Protein AF-A0A4Q3ABQ4-F1 (afdb_monomer_lite)

Structure (mmCIF, N/CA/C/O backbone):
data_AF-A0A4Q3ABQ4-F1
#
_entry.id   AF-A0A4Q3ABQ4-F1
#
loop_
_atom_site.group_PDB
_atom_site.id
_atom_site.type_symbol
_atom_site.label_atom_id
_atom_site.label_alt_id
_atom_site.label_comp_id
_atom_si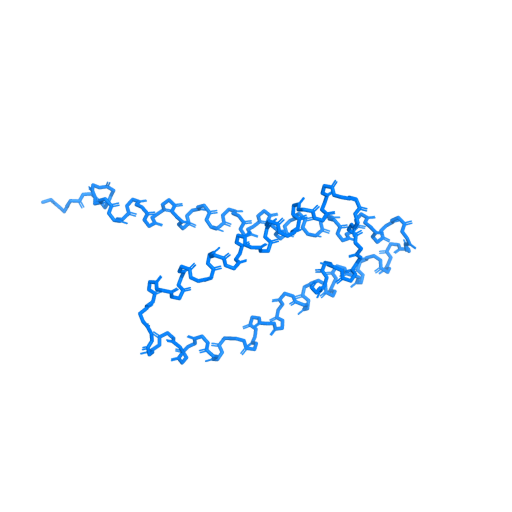te.label_asym_id
_atom_site.label_entity_id
_atom_site.label_seq_id
_atom_site.pdbx_PDB_ins_code
_atom_site.Cartn_x
_atom_site.Cartn_y
_atom_site.Cartn_z
_atom_site.occupancy
_atom_site.B_iso_or_equiv
_atom_site.auth_seq_id
_atom_site.auth_comp_id
_atom_site.auth_asym_id
_atom_site.auth_atom_id
_atom_site.pdbx_PDB_model_num
ATOM 1 N N . MET A 1 1 ? 35.115 4.722 -16.708 1.00 62.69 1 MET A N 1
ATOM 2 C CA . MET A 1 1 ? 34.386 5.111 -15.482 1.00 62.69 1 MET A CA 1
ATOM 3 C C . MET A 1 1 ? 32.924 4.762 -15.711 1.00 62.69 1 MET A C 1
ATOM 5 O O . MET A 1 1 ? 32.373 5.229 -16.699 1.00 62.69 1 MET A O 1
ATOM 9 N N . ALA A 1 2 ? 32.340 3.855 -14.925 1.00 69.56 2 ALA A N 1
ATOM 10 C CA . ALA A 1 2 ? 30.940 3.467 -15.116 1.00 69.56 2 ALA A CA 1
ATOM 11 C C . ALA A 1 2 ? 30.034 4.696 -14.926 1.00 69.56 2 ALA A C 1
ATOM 13 O O . ALA A 1 2 ? 30.258 5.485 -14.008 1.00 69.56 2 ALA A O 1
ATOM 14 N N . ALA A 1 3 ? 29.050 4.887 -15.807 1.00 79.75 3 ALA A N 1
ATOM 15 C CA . ALA A 1 3 ? 28.094 5.979 -15.675 1.00 79.75 3 ALA A CA 1
ATOM 16 C C . ALA A 1 3 ? 27.327 5.838 -14.349 1.00 79.75 3 ALA A C 1
ATOM 18 O O . ALA A 1 3 ? 26.864 4.749 -14.010 1.00 79.75 3 ALA A O 1
ATOM 19 N N . HIS A 1 4 ? 27.213 6.930 -13.590 1.00 87.81 4 HIS A N 1
ATOM 20 C CA . HIS A 1 4 ? 26.495 6.938 -12.317 1.00 87.81 4 HIS A CA 1
ATOM 21 C C . HIS A 1 4 ? 25.033 6.492 -12.528 1.00 87.81 4 HIS A C 1
ATOM 23 O O . HIS A 1 4 ? 24.386 7.045 -13.413 1.00 87.81 4 HIS A O 1
ATOM 29 N N . PRO A 1 5 ? 24.461 5.565 -11.735 1.00 86.56 5 PRO A N 1
ATOM 30 C CA . PRO A 1 5 ? 23.124 5.011 -11.991 1.00 86.56 5 PRO A CA 1
ATOM 31 C C . PRO A 1 5 ? 22.016 6.063 -12.137 1.00 86.56 5 PRO A C 1
ATOM 33 O O . PRO A 1 5 ? 21.113 5.919 -12.958 1.00 86.56 5 PRO A O 1
ATOM 36 N N . PHE A 1 6 ? 22.113 7.176 -11.403 1.00 89.94 6 PHE A N 1
ATOM 37 C CA . PHE A 1 6 ? 21.153 8.277 -11.505 1.00 89.94 6 PHE A CA 1
ATOM 38 C C . PHE A 1 6 ? 21.295 9.133 -12.775 1.00 89.94 6 PHE A C 1
ATOM 40 O O . PHE A 1 6 ? 20.465 10.006 -12.992 1.00 89.94 6 PHE A O 1
ATOM 47 N N . SER A 1 7 ? 22.281 8.918 -13.647 1.00 91.62 7 SER A N 1
ATOM 48 C CA . SER A 1 7 ? 22.281 9.567 -14.969 1.00 91.62 7 SER A CA 1
ATOM 49 C C . SER A 1 7 ? 21.251 8.937 -15.917 1.00 91.62 7 SER A C 1
ATOM 51 O O . SER A 1 7 ? 20.799 9.580 -16.863 1.00 91.62 7 SER A O 1
ATOM 53 N N . ILE A 1 8 ? 20.825 7.699 -15.642 1.00 94.81 8 ILE A N 1
ATOM 54 C CA . ILE A 1 8 ? 19.875 6.948 -16.463 1.00 94.81 8 ILE A CA 1
ATOM 55 C C . ILE A 1 8 ? 18.446 7.371 -16.097 1.00 94.81 8 ILE A C 1
ATOM 57 O O . ILE A 1 8 ? 17.984 7.158 -14.974 1.00 94.81 8 ILE A O 1
ATOM 61 N N . HIS A 1 9 ? 17.711 7.932 -17.063 1.00 92.56 9 HIS A N 1
ATOM 62 C CA . HIS A 1 9 ? 16.333 8.403 -16.863 1.00 92.56 9 HIS A CA 1
ATOM 63 C C . HIS A 1 9 ? 15.409 7.313 -16.292 1.00 92.56 9 HIS A C 1
ATOM 65 O O . HIS A 1 9 ? 14.744 7.532 -15.281 1.00 92.56 9 HIS A O 1
ATOM 71 N N . ASN A 1 10 ? 15.421 6.117 -16.890 1.00 92.06 10 ASN A N 1
ATOM 72 C CA . ASN A 1 10 ? 14.574 5.002 -16.457 1.00 92.06 10 ASN A CA 1
ATOM 73 C C . ASN A 1 10 ? 14.882 4.556 -15.022 1.00 92.06 10 ASN A C 1
ATOM 75 O O . ASN A 1 10 ? 13.968 4.206 -14.280 1.00 92.06 10 ASN A O 1
ATOM 79 N N . TYR A 1 11 ? 16.155 4.604 -14.616 1.00 92.62 11 TYR A N 1
ATOM 80 C CA . TYR A 1 11 ? 16.553 4.259 -13.255 1.00 92.62 11 TYR A CA 1
ATOM 81 C C . TYR A 1 11 ? 16.025 5.280 -12.248 1.00 92.62 11 TYR A C 1
ATOM 83 O O . TYR A 1 11 ? 15.454 4.896 -11.232 1.00 92.62 11 TYR A O 1
ATOM 91 N N . ARG A 1 12 ? 16.133 6.580 -12.552 1.00 95.12 12 ARG A N 1
ATOM 92 C CA . ARG A 1 12 ? 15.556 7.644 -11.715 1.00 95.12 12 ARG A CA 1
ATOM 93 C C . ARG A 1 12 ? 14.044 7.501 -11.563 1.00 95.12 12 ARG A C 1
ATOM 95 O O . ARG A 1 12 ? 13.543 7.584 -10.447 1.00 95.12 12 ARG A O 1
ATOM 102 N N . ALA A 1 13 ? 13.333 7.275 -12.668 1.00 92.38 13 ALA A N 1
ATOM 103 C CA . ALA A 1 13 ? 11.883 7.099 -12.652 1.00 92.38 13 ALA A CA 1
ATOM 104 C C . ALA A 1 13 ? 11.477 5.885 -11.802 1.00 92.38 13 ALA A C 1
ATOM 106 O O . ALA A 1 13 ? 10.604 5.999 -10.944 1.00 92.38 13 ALA A O 1
ATOM 107 N N . TYR A 1 14 ? 12.159 4.750 -11.982 1.00 91.19 14 TYR A N 1
ATOM 108 C CA . TYR A 1 14 ? 11.953 3.559 -11.159 1.00 91.19 14 TYR A CA 1
ATOM 109 C C . TYR A 1 14 ? 12.243 3.821 -9.677 1.00 91.19 14 TYR A C 1
ATOM 111 O O . TYR A 1 14 ? 11.452 3.436 -8.821 1.00 91.19 14 TYR A O 1
ATOM 119 N N . TRP A 1 15 ? 13.351 4.497 -9.368 1.00 94.94 15 TRP A N 1
ATOM 120 C CA . TRP A 1 15 ? 13.756 4.783 -7.995 1.00 94.94 15 TRP A CA 1
ATOM 121 C C . TRP A 1 15 ? 12.733 5.663 -7.274 1.00 94.94 15 TRP A C 1
ATOM 123 O O . TRP A 1 15 ? 12.326 5.336 -6.162 1.00 94.94 15 TRP A O 1
ATOM 133 N N . ILE A 1 16 ? 12.255 6.729 -7.927 1.00 95.62 16 ILE A N 1
ATOM 134 C CA . ILE A 1 16 ? 11.216 7.609 -7.373 1.00 95.62 16 ILE A CA 1
ATOM 135 C C . ILE A 1 16 ? 9.911 6.836 -7.179 1.00 95.62 16 ILE A C 1
ATOM 137 O O . ILE A 1 16 ? 9.316 6.921 -6.10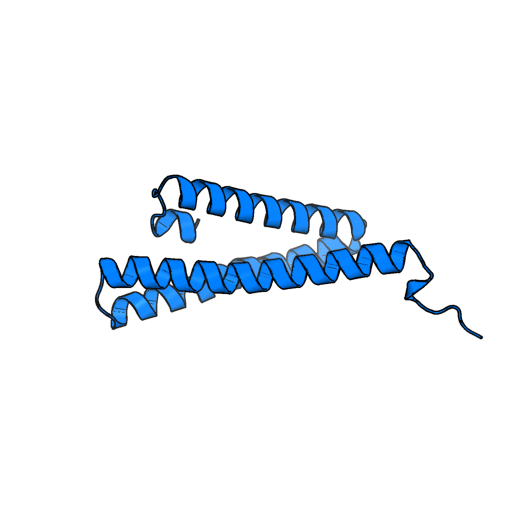8 1.00 95.62 16 ILE A O 1
ATOM 141 N N . ALA A 1 17 ? 9.487 6.053 -8.176 1.00 92.12 17 ALA A N 1
ATOM 142 C CA . ALA A 1 17 ? 8.273 5.247 -8.074 1.00 92.12 17 ALA A CA 1
ATOM 143 C C . ALA A 1 17 ? 8.355 4.253 -6.907 1.00 92.12 17 ALA A C 1
ATOM 145 O O . ALA A 1 17 ? 7.415 4.140 -6.126 1.00 92.12 17 ALA A O 1
ATOM 146 N N . ARG A 1 18 ? 9.500 3.579 -6.749 1.00 92.69 18 ARG A N 1
ATOM 147 C CA . ARG A 1 18 ? 9.738 2.621 -5.666 1.00 92.69 18 ARG A CA 1
ATOM 148 C C . ARG A 1 18 ? 9.762 3.293 -4.298 1.00 92.69 18 ARG A C 1
ATOM 150 O O . ARG A 1 18 ? 9.219 2.736 -3.346 1.00 92.69 18 ARG A O 1
ATOM 157 N N . LEU A 1 19 ? 10.391 4.461 -4.189 1.00 96.25 19 LEU A N 1
ATOM 158 C CA . LEU A 1 19 ? 10.410 5.228 -2.947 1.00 96.25 19 LEU A CA 1
ATOM 159 C C . LEU A 1 19 ? 8.988 5.651 -2.564 1.00 96.25 19 LEU A C 1
ATOM 161 O O . LEU A 1 19 ? 8.554 5.382 -1.447 1.00 96.25 19 LEU A O 1
ATOM 165 N N . ALA A 1 20 ? 8.256 6.252 -3.505 1.00 94.75 20 ALA A N 1
ATOM 166 C CA . ALA A 1 20 ? 6.895 6.727 -3.287 1.00 94.75 20 ALA A CA 1
ATOM 167 C C . ALA A 1 20 ? 5.943 5.589 -2.896 1.00 94.75 20 ALA A C 1
ATOM 169 O O . ALA A 1 20 ? 5.224 5.726 -1.911 1.00 94.75 20 ALA A O 1
ATOM 170 N N . SER A 1 21 ? 5.985 4.449 -3.597 1.00 91.75 21 SER A N 1
ATOM 171 C CA . SER A 1 21 ? 5.136 3.296 -3.269 1.00 91.75 21 SER A CA 1
ATOM 172 C C . SER A 1 21 ? 5.469 2.710 -1.896 1.00 91.75 21 SER A C 1
ATOM 174 O O . SER A 1 21 ? 4.583 2.314 -1.154 1.00 91.75 21 SER A O 1
ATOM 176 N N . THR A 1 22 ? 6.752 2.680 -1.522 1.00 94.06 22 THR A N 1
ATOM 177 C CA . THR A 1 22 ? 7.162 2.166 -0.205 1.00 94.06 22 THR A CA 1
ATOM 178 C C . THR A 1 22 ? 6.667 3.074 0.919 1.00 94.06 22 THR A C 1
ATOM 180 O O . THR A 1 22 ? 6.160 2.583 1.924 1.00 94.06 22 THR A O 1
ATOM 183 N N . LEU A 1 23 ? 6.788 4.393 0.747 1.00 95.06 23 LEU A N 1
ATOM 184 C CA . LEU A 1 23 ? 6.264 5.359 1.712 1.00 95.06 23 LEU A CA 1
ATOM 185 C C . LEU A 1 23 ? 4.741 5.263 1.820 1.00 95.06 23 LEU A C 1
ATOM 187 O O . LEU A 1 23 ? 4.230 5.192 2.932 1.00 95.06 23 LEU A O 1
ATOM 191 N N . ALA A 1 24 ? 4.036 5.196 0.687 1.00 91.31 24 ALA A N 1
ATOM 192 C CA . ALA A 1 24 ? 2.584 5.057 0.654 1.00 91.31 24 ALA A CA 1
ATOM 193 C C . ALA A 1 24 ? 2.114 3.810 1.417 1.00 91.31 24 ALA A C 1
ATOM 195 O O . ALA A 1 24 ? 1.297 3.937 2.327 1.00 91.31 24 ALA A O 1
ATOM 196 N N . GLY A 1 25 ? 2.689 2.638 1.127 1.00 90.94 25 GLY A N 1
ATOM 197 C CA . GLY A 1 25 ? 2.325 1.391 1.800 1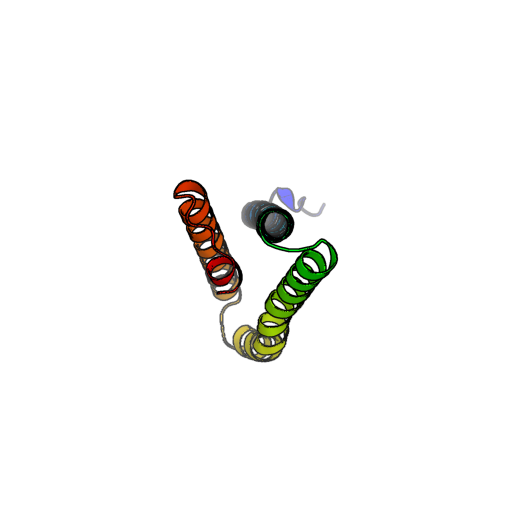.00 90.94 25 GLY A CA 1
ATOM 198 C C . GLY A 1 25 ? 2.574 1.426 3.311 1.00 90.94 25 GLY A C 1
ATOM 199 O O . GLY A 1 25 ? 1.710 1.026 4.090 1.00 90.94 25 GLY A O 1
ATOM 200 N N . LEU A 1 26 ? 3.717 1.965 3.754 1.00 93.06 26 LEU A N 1
ATOM 201 C CA . LEU A 1 26 ? 4.014 2.107 5.186 1.00 93.06 26 LEU A CA 1
ATOM 202 C C . LEU A 1 26 ? 3.058 3.085 5.879 1.00 93.06 26 LEU A C 1
ATOM 204 O O . LEU A 1 26 ? 2.558 2.789 6.964 1.00 93.06 26 LEU A O 1
ATOM 208 N N . SER A 1 27 ? 2.774 4.231 5.257 1.00 92.00 27 SER A N 1
ATOM 209 C CA . SER A 1 27 ? 1.812 5.201 5.783 1.00 92.00 27 SER A CA 1
ATOM 210 C C . SER A 1 27 ? 0.404 4.614 5.870 1.00 92.00 27 SER A C 1
ATOM 212 O O . SER A 1 27 ? -0.254 4.795 6.891 1.00 92.00 27 SER A O 1
ATOM 214 N N . MET A 1 28 ? -0.036 3.868 4.854 1.00 89.50 28 MET A N 1
ATOM 215 C CA . MET A 1 28 ? -1.355 3.229 4.817 1.00 89.50 28 MET A CA 1
ATOM 216 C C . MET A 1 28 ? -1.535 2.245 5.980 1.00 89.50 28 MET A C 1
ATOM 218 O O . MET A 1 28 ? -2.549 2.288 6.671 1.00 89.50 28 MET A O 1
ATOM 222 N N . VAL A 1 29 ? -0.525 1.410 6.252 1.00 88.56 29 VAL A N 1
ATOM 223 C CA . VAL A 1 29 ? -0.546 0.465 7.382 1.00 88.56 29 VAL A CA 1
ATOM 224 C C . VAL A 1 29 ? -0.689 1.195 8.719 1.00 88.56 29 VAL A C 1
ATOM 226 O O . VAL A 1 29 ? -1.484 0.779 9.563 1.00 88.56 29 VAL A O 1
ATOM 229 N N . VAL A 1 30 ? 0.044 2.296 8.908 1.00 90.38 30 VAL A N 1
ATOM 230 C CA . VAL A 1 30 ? -0.036 3.099 10.137 1.00 90.38 30 VAL A CA 1
ATOM 231 C C . VAL A 1 30 ? -1.415 3.744 10.280 1.00 90.38 30 VAL A C 1
ATOM 233 O O . VAL A 1 30 ? -2.018 3.637 11.345 1.00 90.38 30 VAL A O 1
ATOM 236 N N . VAL A 1 31 ? -1.932 4.373 9.220 1.00 88.81 31 VAL A N 1
ATOM 237 C CA . VAL A 1 31 ? -3.242 5.045 9.229 1.00 88.81 31 VAL A CA 1
ATOM 238 C C . 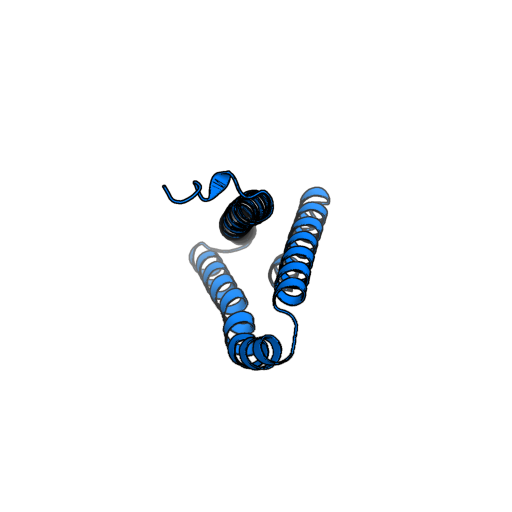VAL A 1 31 ? -4.366 4.061 9.544 1.00 88.81 31 VAL A C 1
ATOM 240 O O . VAL A 1 31 ? -5.151 4.328 10.449 1.00 88.81 31 VAL A O 1
ATOM 243 N N . ILE A 1 32 ? -4.407 2.904 8.874 1.00 86.31 32 ILE A N 1
ATOM 244 C CA . ILE A 1 32 ? -5.421 1.870 9.135 1.00 86.31 32 ILE A CA 1
ATOM 245 C C . ILE A 1 32 ? -5.335 1.387 10.587 1.00 86.31 32 ILE A C 1
ATOM 247 O O . ILE A 1 32 ? -6.361 1.229 11.244 1.00 86.31 32 ILE A O 1
ATOM 251 N N . GLY A 1 33 ? -4.122 1.173 11.110 1.00 85.12 33 GLY A N 1
ATOM 252 C CA . GLY A 1 33 ? -3.926 0.736 12.493 1.00 85.12 33 GLY A CA 1
ATOM 253 C C . GLY A 1 33 ? -4.512 1.716 13.512 1.00 85.12 33 GLY A C 1
ATOM 254 O O . GLY A 1 33 ? -5.228 1.295 14.421 1.00 85.12 33 GLY A O 1
ATOM 255 N N . TRP A 1 34 ? -4.255 3.014 13.331 1.00 85.88 34 TRP A N 1
ATOM 256 C CA . TRP A 1 34 ? -4.839 4.057 14.177 1.00 85.88 34 TRP A CA 1
ATOM 257 C C . TRP A 1 34 ? -6.356 4.149 14.012 1.00 85.88 34 TRP A C 1
ATOM 259 O O . TRP A 1 34 ? -7.063 4.103 15.011 1.00 85.88 34 TRP A O 1
ATOM 269 N N . GLN A 1 35 ? -6.870 4.167 12.778 1.00 84.56 35 GLN A N 1
ATOM 270 C CA . GLN A 1 35 ? -8.313 4.250 12.519 1.00 84.56 35 GLN A CA 1
ATOM 271 C C . GLN A 1 35 ? -9.093 3.091 13.154 1.00 84.56 35 GLN A C 1
ATOM 273 O O . GLN A 1 35 ? -10.115 3.314 13.799 1.00 84.56 35 GLN A O 1
ATOM 278 N N . VAL A 1 36 ? -8.609 1.852 13.016 1.00 84.38 36 VAL A N 1
ATOM 279 C CA . VAL A 1 36 ? -9.256 0.687 13.641 1.00 84.38 36 VAL A CA 1
ATOM 280 C C . VAL A 1 36 ? -9.216 0.795 15.161 1.00 84.38 36 VAL A C 1
ATOM 282 O O . VAL A 1 36 ? -10.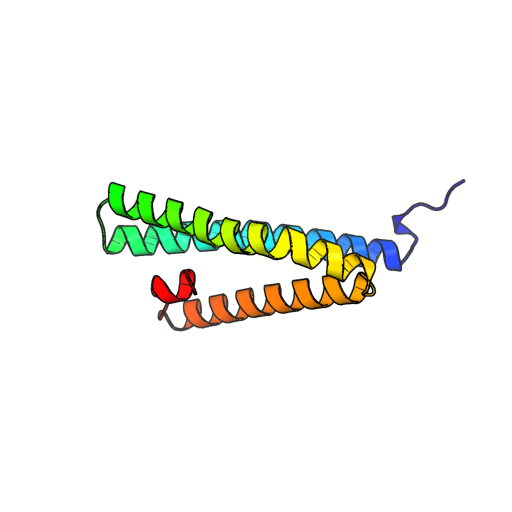213 0.498 15.820 1.00 84.38 36 VAL A O 1
ATOM 285 N N . TYR A 1 37 ? -8.080 1.211 15.723 1.00 82.12 37 TYR A N 1
ATOM 286 C CA . TYR A 1 37 ? -7.937 1.349 17.166 1.00 82.12 37 TYR A CA 1
ATOM 287 C C . TYR A 1 37 ? -8.862 2.428 17.733 1.00 82.12 37 TYR A C 1
ATOM 289 O O . TYR A 1 37 ? -9.547 2.161 18.718 1.00 82.12 37 TYR A O 1
ATOM 297 N N . ASP A 1 38 ? -8.927 3.600 17.102 1.00 83.12 38 ASP A N 1
ATOM 298 C CA . ASP A 1 38 ? -9.762 4.715 17.550 1.00 83.12 38 ASP A CA 1
ATOM 299 C C . ASP A 1 38 ? -11.248 4.325 17.527 1.00 83.12 38 ASP A C 1
ATOM 301 O O . ASP A 1 38 ? -11.916 4.393 18.561 1.00 83.12 38 ASP A O 1
ATOM 305 N N . ILE A 1 39 ? -11.733 3.760 16.413 1.00 78.69 39 ILE A N 1
ATOM 306 C CA . ILE A 1 39 ? -13.125 3.286 16.285 1.00 78.69 39 ILE A CA 1
ATOM 307 C C . ILE A 1 39 ? -13.437 2.193 17.316 1.00 78.69 39 ILE A C 1
ATOM 309 O O . ILE A 1 39 ? -14.506 2.178 17.937 1.00 78.69 39 ILE A O 1
ATOM 313 N N . ALA A 1 40 ? -12.508 1.260 17.531 1.00 80.19 40 ALA A N 1
ATOM 314 C CA . ALA A 1 40 ? -12.709 0.189 18.498 1.00 80.19 40 ALA A CA 1
ATOM 315 C C . ALA A 1 40 ? -12.660 0.694 19.951 1.00 80.19 40 ALA A C 1
ATOM 317 O O . ALA A 1 40 ? -13.319 0.122 20.816 1.00 80.19 40 ALA A O 1
ATOM 318 N N . ARG A 1 41 ? -11.918 1.767 20.245 1.00 78.44 41 ARG A N 1
ATOM 319 C CA . ARG A 1 41 ? -11.863 2.384 21.581 1.00 78.44 41 ARG A CA 1
ATOM 320 C C . ARG A 1 41 ? -13.098 3.214 21.906 1.00 78.44 41 ARG A C 1
ATOM 322 O O . ARG A 1 41 ? -13.428 3.320 23.086 1.00 78.44 41 ARG A O 1
ATOM 329 N N . GLU A 1 42 ? -13.768 3.764 20.899 1.00 75.62 42 GLU A N 1
ATOM 330 C CA . GLU A 1 42 ? -15.053 4.452 21.066 1.00 75.62 42 GLU A CA 1
ATOM 331 C C . GLU A 1 42 ? -16.201 3.485 21.383 1.00 75.62 42 GLU A C 1
ATOM 333 O O . GLU A 1 42 ? -17.152 3.852 22.072 1.00 75.62 42 GLU A O 1
ATOM 338 N N . THR A 1 43 ? -16.109 2.238 20.914 1.00 69.50 43 THR A N 1
ATOM 339 C CA . THR A 1 43 ? -17.220 1.273 20.954 1.00 69.50 43 THR A CA 1
ATOM 340 C C . THR A 1 43 ? -16.994 0.071 21.877 1.00 69.50 43 THR A C 1
ATOM 342 O O . THR A 1 43 ? -17.970 -0.563 22.277 1.00 69.50 43 THR A O 1
ATOM 345 N N . MET A 1 44 ? -15.746 -0.255 22.242 1.00 77.62 44 MET A N 1
ATOM 346 C CA . MET A 1 44 ? -15.385 -1.498 22.945 1.00 77.62 44 MET A CA 1
ATOM 347 C C . MET A 1 44 ? -14.357 -1.288 24.076 1.00 77.62 44 MET A C 1
ATOM 349 O O . MET A 1 44 ? -13.678 -0.259 24.182 1.00 77.62 44 MET A O 1
ATOM 353 N N . GLY A 1 45 ? -14.199 -2.296 24.943 1.00 78.19 45 GLY A N 1
ATOM 354 C CA . GLY A 1 45 ? -13.152 -2.299 25.969 1.00 78.19 45 GLY A CA 1
ATOM 355 C C . GLY A 1 45 ? -11.740 -2.421 25.372 1.00 78.19 45 GLY A C 1
ATOM 356 O O . GLY A 1 45 ? -11.555 -2.934 24.271 1.00 78.19 45 GLY A O 1
ATOM 357 N N . ILE A 1 46 ? -10.698 -2.018 26.118 1.00 78.06 46 ILE A N 1
ATOM 358 C CA . ILE A 1 46 ? -9.285 -2.037 25.655 1.00 78.06 46 ILE A CA 1
ATOM 359 C C . ILE A 1 46 ? -8.874 -3.408 25.084 1.00 78.06 46 ILE A C 1
ATOM 361 O O . ILE A 1 46 ? -8.162 -3.488 24.085 1.00 78.06 46 ILE A O 1
ATOM 365 N N . ARG A 1 47 ? -9.334 -4.497 25.711 1.00 81.06 47 ARG A N 1
ATOM 366 C CA . ARG A 1 47 ? -8.985 -5.872 25.324 1.00 81.06 47 ARG A CA 1
ATOM 367 C C . ARG A 1 47 ? -9.614 -6.288 23.992 1.00 81.06 47 ARG A C 1
ATOM 369 O O . ARG A 1 47 ? -8.982 -7.000 23.220 1.00 81.06 47 ARG A O 1
ATOM 376 N N . GLU A 1 48 ? -10.830 -5.828 23.725 1.00 76.00 48 GLU A N 1
ATOM 377 C CA . GLU A 1 48 ? -11.571 -6.101 22.489 1.00 76.00 48 GLU A CA 1
ATOM 378 C C . GLU A 1 48 ? -11.019 -5.254 21.337 1.00 76.00 48 GLU A C 1
ATOM 380 O O . GLU A 1 48 ? -10.796 -5.772 20.244 1.00 76.00 48 GLU A O 1
ATOM 385 N N . ALA A 1 49 ? -10.668 -3.992 21.606 1.00 77.38 49 ALA A N 1
ATOM 386 C CA . ALA A 1 49 ? -9.988 -3.132 20.639 1.00 77.38 49 ALA A CA 1
ATOM 387 C C . ALA A 1 49 ? -8.623 -3.698 20.208 1.00 77.38 49 ALA A C 1
ATOM 389 O O . ALA A 1 49 ? -8.297 -3.721 19.021 1.00 77.38 49 ALA A O 1
ATOM 390 N N . ALA A 1 50 ? -7.843 -4.242 21.148 1.00 79.69 50 ALA A N 1
ATOM 391 C CA . ALA A 1 50 ? -6.589 -4.921 20.822 1.00 79.69 50 ALA A CA 1
ATOM 392 C C . ALA A 1 50 ? -6.804 -6.179 19.954 1.00 79.69 50 ALA A C 1
ATOM 394 O O . ALA A 1 50 ? -5.987 -6.477 19.082 1.00 79.69 50 ALA A O 1
ATOM 395 N N . MET A 1 51 ? -7.912 -6.904 20.154 1.00 82.62 51 MET A N 1
ATOM 396 C CA . MET A 1 51 ? -8.266 -8.073 19.342 1.00 82.62 51 MET A CA 1
ATOM 397 C C . MET A 1 51 ? -8.609 -7.684 17.896 1.00 82.62 51 MET A C 1
ATOM 399 O O . MET A 1 51 ? -8.174 -8.374 16.974 1.00 82.62 51 MET A O 1
ATOM 403 N N . GLN A 1 52 ? -9.298 -6.556 17.681 1.00 80.38 52 GLN A N 1
ATOM 404 C CA . GLN A 1 52 ? -9.557 -6.014 16.337 1.00 80.38 52 GLN A CA 1
ATOM 405 C C . GLN A 1 52 ? -8.258 -5.710 15.585 1.00 80.38 52 GLN A C 1
ATOM 407 O O . GLN A 1 52 ? -8.112 -6.083 14.422 1.00 80.38 52 GLN A O 1
ATOM 412 N N . LEU A 1 53 ? -7.270 -5.123 16.264 1.00 82.25 53 LEU A N 1
ATOM 413 C CA . LEU A 1 53 ? -5.957 -4.860 15.670 1.00 82.25 53 LEU A CA 1
ATOM 414 C C . LEU A 1 53 ? -5.229 -6.161 15.271 1.00 82.25 53 LEU A C 1
ATOM 416 O O . LEU A 1 53 ? -4.566 -6.218 14.235 1.00 82.25 53 LEU A O 1
ATOM 420 N N . GLY A 1 54 ? -5.406 -7.235 16.048 1.00 84.81 54 GLY A N 1
ATOM 421 C CA . GLY A 1 54 ? -4.937 -8.575 15.685 1.00 84.81 54 GLY A CA 1
ATOM 422 C C . GLY A 1 54 ? -5.607 -9.122 14.418 1.00 84.81 54 GLY A C 1
ATOM 423 O O . GLY A 1 54 ? -4.927 -9.676 13.551 1.00 84.81 54 GLY A O 1
ATOM 424 N N . PHE A 1 55 ? -6.920 -8.919 14.264 1.00 86.19 55 PHE A N 1
ATOM 425 C CA . PHE A 1 55 ? -7.643 -9.305 13.048 1.00 86.19 55 PHE A CA 1
ATOM 426 C C . PHE A 1 55 ? -7.201 -8.518 11.816 1.00 86.19 55 PHE A C 1
ATOM 428 O O . PHE A 1 55 ? -7.079 -9.115 10.748 1.00 86.19 55 PHE A O 1
ATOM 435 N N . VAL A 1 56 ? -6.877 -7.229 11.955 1.00 85.62 56 VAL A N 1
ATOM 436 C CA . VAL A 1 56 ? -6.287 -6.436 10.861 1.00 85.62 56 VAL A CA 1
ATOM 437 C C . VAL A 1 56 ? -5.020 -7.112 10.331 1.00 85.62 56 VAL A C 1
ATOM 439 O O . VAL A 1 56 ? -4.875 -7.287 9.122 1.00 85.62 56 VAL A O 1
ATOM 442 N N . GLY A 1 57 ? -4.130 -7.562 11.221 1.00 85.06 57 GLY A N 1
ATOM 443 C CA . GLY A 1 57 ? -2.925 -8.296 10.827 1.00 85.06 57 GLY A CA 1
ATOM 444 C C . GLY A 1 57 ? -3.230 -9.605 10.086 1.00 85.06 57 GLY A C 1
ATOM 445 O O . GLY A 1 57 ? -2.593 -9.908 9.077 1.00 85.06 57 GLY A O 1
ATOM 446 N N . LEU A 1 58 ? -4.240 -10.358 10.535 1.00 87.38 58 LEU A N 1
ATOM 447 C CA . LEU A 1 58 ? -4.676 -11.591 9.868 1.00 87.38 58 LEU A CA 1
ATOM 448 C C . LEU A 1 58 ? -5.237 -11.326 8.465 1.00 87.38 58 LEU A C 1
ATOM 450 O O . LEU A 1 58 ? -4.873 -12.029 7.520 1.00 87.38 58 LEU A O 1
ATOM 454 N N . VAL A 1 59 ? -6.077 -10.301 8.314 1.00 87.31 59 VAL A N 1
ATOM 455 C CA . VAL A 1 59 ? -6.665 -9.911 7.023 1.00 87.31 59 VAL A CA 1
ATOM 456 C C . VAL A 1 59 ? -5.606 -9.363 6.065 1.00 87.31 59 VAL A C 1
ATOM 458 O O . VAL A 1 59 ? -5.715 -9.594 4.868 1.00 87.31 59 VAL A O 1
ATOM 461 N N . GLN A 1 60 ? -4.541 -8.718 6.550 1.00 84.44 60 GLN A N 1
ATOM 462 C CA . GLN A 1 60 ? -3.408 -8.328 5.697 1.00 84.44 60 GLN A CA 1
ATOM 463 C C . GLN A 1 60 ? -2.561 -9.534 5.262 1.00 84.44 60 GLN A C 1
ATOM 465 O O . GLN A 1 60 ? -2.056 -9.576 4.139 1.00 84.44 60 GLN A O 1
ATOM 470 N N . PHE A 1 61 ? -2.409 -10.529 6.136 1.00 87.50 61 PHE A N 1
ATOM 471 C CA . PHE A 1 61 ? -1.585 -11.705 5.871 1.00 87.50 61 PHE A CA 1
ATOM 472 C C . PHE A 1 61 ? -2.245 -12.705 4.911 1.00 87.50 61 PHE A C 1
ATOM 474 O O . PHE A 1 61 ? -1.570 -13.237 4.029 1.00 87.50 61 PHE A O 1
ATOM 481 N N . LEU A 1 62 ? -3.547 -12.967 5.055 1.00 88.44 62 LEU A N 1
ATOM 482 C CA . LEU A 1 62 ? -4.252 -14.009 4.296 1.00 88.44 62 LEU A CA 1
ATOM 483 C C . LEU A 1 62 ? -4.194 -13.824 2.764 1.00 88.44 62 LEU A C 1
ATOM 485 O O . LEU A 1 62 ? -3.826 -14.783 2.079 1.00 88.44 62 LEU A O 1
ATOM 489 N N . PRO A 1 63 ? -4.487 -12.637 2.193 1.00 85.25 63 PRO A N 1
ATOM 490 C CA . PRO A 1 63 ? -4.353 -12.393 0.760 1.00 85.25 63 PRO A CA 1
ATOM 491 C C . PRO A 1 63 ? -2.908 -12.540 0.302 1.00 85.25 63 PRO A C 1
ATOM 493 O O . PRO A 1 63 ? -2.655 -13.106 -0.756 1.00 85.25 63 PRO A O 1
ATOM 496 N N . LEU A 1 64 ? -1.955 -12.074 1.112 1.00 87.12 64 LEU A N 1
ATOM 497 C CA . LEU A 1 64 ? -0.530 -12.162 0.814 1.00 87.12 64 LEU A CA 1
ATOM 498 C C . LEU A 1 64 ? -0.096 -13.629 0.714 1.00 87.12 64 LEU A C 1
ATOM 500 O O . LEU A 1 64 ? 0.508 -14.027 -0.282 1.00 87.12 64 LEU A O 1
ATOM 504 N N . LEU A 1 65 ? -0.491 -14.458 1.681 1.00 88.88 65 LEU A N 1
ATOM 505 C CA . LEU A 1 65 ? -0.243 -15.898 1.677 1.00 88.88 65 LEU A CA 1
ATOM 506 C C . LEU A 1 65 ? -0.889 -16.579 0.460 1.00 88.88 65 LEU A C 1
ATOM 508 O O . LEU A 1 65 ? -0.212 -17.307 -0.268 1.00 88.88 65 LEU A O 1
ATOM 512 N N . ALA A 1 66 ? -2.175 -16.315 0.209 1.00 89.06 66 ALA A N 1
ATOM 513 C CA . ALA A 1 66 ? -2.925 -16.930 -0.885 1.00 89.06 66 ALA A CA 1
ATOM 514 C C . ALA A 1 66 ? -2.373 -16.539 -2.267 1.00 89.06 66 ALA A C 1
ATOM 516 O O . ALA A 1 66 ? -2.228 -17.382 -3.156 1.00 89.06 66 ALA A O 1
ATOM 517 N N . LEU A 1 67 ? -2.023 -15.265 -2.446 1.00 88.25 67 LEU A N 1
ATOM 518 C CA . LEU A 1 67 ? -1.529 -14.737 -3.714 1.00 88.25 67 LEU A CA 1
ATOM 519 C C . LEU A 1 67 ? -0.039 -15.009 -3.936 1.00 88.25 67 LEU A C 1
ATOM 521 O O . LEU A 1 67 ? 0.408 -14.907 -5.076 1.00 88.25 67 LEU A O 1
ATOM 525 N N . THR A 1 68 ? 0.742 -15.396 -2.922 1.00 88.38 68 THR A N 1
ATOM 526 C CA . THR A 1 68 ? 2.183 -15.681 -3.098 1.00 88.38 68 THR A CA 1
ATOM 527 C C . THR A 1 68 ? 2.424 -16.769 -4.154 1.00 88.38 68 THR A C 1
ATOM 529 O O . THR A 1 68 ? 3.280 -16.613 -5.022 1.00 88.38 68 THR A O 1
ATOM 532 N N . LEU A 1 69 ? 1.620 -17.838 -4.161 1.00 85.88 69 LEU A N 1
ATOM 533 C CA . LEU A 1 69 ? 1.724 -18.894 -5.178 1.00 85.88 69 LEU A CA 1
ATOM 534 C C . LEU A 1 69 ? 1.284 -18.411 -6.569 1.00 85.88 69 LEU A C 1
ATOM 536 O O . LEU A 1 69 ? 1.946 -18.688 -7.570 1.00 85.88 69 LEU A O 1
ATOM 540 N N . VAL A 1 70 ? 0.182 -17.659 -6.631 1.00 87.00 70 VAL A N 1
ATOM 541 C CA . VAL A 1 70 ? -0.380 -17.136 -7.887 1.00 87.00 70 VAL A CA 1
ATOM 542 C C . VAL A 1 70 ? 0.579 -16.137 -8.532 1.00 87.00 70 VAL A C 1
ATOM 544 O O . VAL A 1 70 ? 0.853 -16.215 -9.726 1.00 87.00 70 VAL A O 1
ATOM 547 N N . THR A 1 71 ? 1.131 -15.218 -7.743 1.00 84.81 71 THR A N 1
ATOM 548 C CA . THR A 1 71 ? 2.058 -14.180 -8.210 1.00 84.81 71 THR A CA 1
ATOM 549 C C . THR A 1 71 ? 3.334 -14.759 -8.804 1.00 84.81 71 THR A C 1
ATOM 551 O O . THR A 1 71 ? 3.784 -14.239 -9.820 1.00 84.81 71 THR A O 1
ATOM 554 N N . GLY A 1 72 ? 3.867 -15.855 -8.252 1.00 85.12 72 GLY A N 1
ATOM 555 C CA . GLY A 1 72 ? 5.005 -16.571 -8.835 1.00 85.12 72 GLY A CA 1
ATOM 556 C C . GLY A 1 72 ? 4.702 -17.076 -10.246 1.00 85.12 72 GLY A C 1
ATOM 557 O O . GLY A 1 72 ? 5.392 -16.721 -11.199 1.00 85.12 72 GLY A O 1
ATOM 558 N N . TRP A 1 73 ? 3.597 -17.807 -10.405 1.00 89.19 73 TRP A N 1
ATOM 559 C CA . TRP A 1 73 ? 3.174 -18.314 -11.714 1.00 89.19 73 TRP A CA 1
ATOM 560 C C . TRP A 1 73 ? 2.869 -17.192 -12.720 1.00 89.19 73 TRP A C 1
ATOM 562 O O . TRP A 1 73 ? 3.223 -17.289 -13.897 1.00 89.19 73 TRP A O 1
ATOM 572 N N . VAL A 1 74 ? 2.235 -16.105 -12.268 1.00 88.56 74 VAL A N 1
ATOM 573 C CA . VAL A 1 74 ? 1.935 -14.940 -13.113 1.00 88.56 74 VAL A CA 1
ATOM 574 C C . VAL A 1 74 ? 3.216 -14.202 -13.522 1.00 88.56 74 VAL A C 1
ATOM 576 O O . VAL A 1 74 ? 3.332 -13.794 -14.677 1.00 88.56 74 VAL A O 1
ATOM 579 N N . ALA A 1 75 ? 4.193 -14.053 -12.623 1.00 85.69 75 ALA A N 1
ATOM 580 C CA . ALA A 1 75 ? 5.455 -13.354 -12.885 1.00 85.69 75 ALA A CA 1
ATOM 581 C C . ALA A 1 75 ? 6.363 -14.065 -13.897 1.00 85.69 75 ALA A C 1
ATOM 583 O O . ALA A 1 75 ? 7.217 -13.411 -14.505 1.00 85.69 75 ALA A O 1
ATOM 584 N N . ASP A 1 76 ? 6.162 -15.369 -14.082 1.00 88.00 76 ASP A N 1
ATOM 585 C CA . ASP A 1 76 ? 6.873 -16.165 -15.082 1.00 88.00 76 ASP A CA 1
ATOM 586 C C . ASP A 1 76 ? 6.227 -16.077 -16.473 1.00 88.00 76 ASP A C 1
ATOM 588 O O . ASP A 1 76 ? 6.898 -16.296 -17.481 1.00 88.00 76 ASP A O 1
ATOM 592 N N . ARG A 1 77 ? 4.932 -15.741 -16.551 1.00 89.19 77 ARG A N 1
ATOM 593 C CA . ARG A 1 77 ? 4.171 -15.700 -17.815 1.00 89.19 77 ARG A CA 1
ATOM 594 C C . ARG A 1 77 ? 3.883 -14.298 -18.332 1.00 89.19 77 ARG A C 1
ATOM 596 O O . ARG A 1 77 ? 3.663 -14.136 -19.531 1.00 89.19 77 ARG A O 1
ATOM 603 N N . LEU A 1 78 ? 3.842 -13.303 -17.451 1.00 89.06 78 LEU A N 1
ATOM 604 C CA . LEU A 1 78 ? 3.527 -11.924 -17.800 1.00 89.06 78 LEU A CA 1
ATOM 605 C C . LEU A 1 78 ? 4.736 -11.006 -17.640 1.00 89.06 78 LEU A C 1
ATOM 607 O O . LEU A 1 78 ? 5.564 -11.136 -16.740 1.00 89.06 78 LEU A O 1
ATOM 611 N N . ASP A 1 79 ? 4.765 -9.989 -18.492 1.00 90.31 79 ASP A N 1
ATOM 612 C CA . ASP A 1 79 ? 5.680 -8.862 -18.396 1.00 90.31 79 ASP A CA 1
ATOM 613 C C . ASP A 1 79 ? 5.577 -8.189 -17.014 1.00 90.31 79 ASP A C 1
ATOM 615 O O . ASP A 1 79 ? 4.588 -7.524 -16.687 1.00 90.31 79 ASP A O 1
ATOM 619 N N . ARG A 1 80 ? 6.648 -8.283 -16.217 1.00 86.31 80 ARG A N 1
ATOM 620 C CA . ARG A 1 80 ? 6.701 -7.783 -14.826 1.00 86.31 80 ARG A CA 1
ATOM 621 C C . ARG A 1 80 ? 6.331 -6.304 -14.681 1.00 86.31 80 ARG A C 1
ATOM 623 O O . ARG A 1 80 ? 5.781 -5.898 -13.662 1.00 86.31 80 ARG A O 1
ATOM 630 N N . ARG A 1 81 ? 6.576 -5.497 -15.720 1.00 87.44 81 ARG A N 1
ATOM 631 C CA . ARG A 1 81 ? 6.176 -4.078 -15.781 1.00 87.44 81 ARG A CA 1
ATOM 632 C C . ARG A 1 81 ? 4.667 -3.877 -15.629 1.00 87.44 81 ARG A C 1
ATOM 634 O O . ARG A 1 81 ? 4.252 -2.920 -14.983 1.00 87.44 81 ARG A O 1
ATOM 641 N N . TRP A 1 82 ? 3.853 -4.757 -16.210 1.00 88.75 82 TRP A N 1
ATOM 642 C CA . TRP A 1 82 ? 2.396 -4.658 -16.142 1.00 88.75 82 TRP A CA 1
ATOM 643 C C . TRP A 1 82 ? 1.870 -5.123 -14.792 1.00 88.75 82 TRP A C 1
ATOM 645 O O . TRP A 1 82 ? 0.983 -4.477 -14.247 1.00 88.75 82 TRP A O 1
ATOM 655 N N . ILE A 1 83 ? 2.488 -6.155 -14.214 1.00 89.38 83 ILE A N 1
ATOM 656 C CA . ILE A 1 83 ? 2.176 -6.627 -12.859 1.00 89.38 83 ILE A CA 1
ATOM 657 C C . ILE A 1 83 ? 2.380 -5.493 -11.848 1.00 89.38 83 ILE A C 1
ATOM 659 O O . ILE A 1 83 ? 1.474 -5.174 -11.084 1.00 89.38 83 ILE A O 1
ATOM 663 N N . VAL A 1 84 ? 3.540 -4.826 -11.892 1.00 89.00 84 VAL A N 1
ATOM 664 C CA . VAL A 1 84 ? 3.846 -3.709 -10.982 1.00 89.00 84 VAL A CA 1
ATOM 665 C C . VAL A 1 84 ? 2.888 -2.534 -11.190 1.00 89.00 84 VAL A C 1
ATOM 667 O O . VAL A 1 84 ? 2.406 -1.963 -10.217 1.00 89.00 84 VAL A O 1
ATOM 670 N N . ARG A 1 85 ? 2.565 -2.182 -12.442 1.00 90.56 85 ARG A N 1
ATOM 671 C CA . ARG A 1 85 ? 1.601 -1.106 -12.736 1.00 90.56 85 ARG A CA 1
ATOM 672 C C . ARG A 1 85 ? 0.203 -1.418 -12.204 1.00 90.56 85 ARG A C 1
ATOM 674 O O . ARG A 1 85 ? -0.416 -0.535 -11.626 1.00 90.56 85 ARG A O 1
ATOM 681 N N . ALA A 1 86 ? -0.274 -2.649 -12.385 1.00 90.94 86 ALA A N 1
ATOM 682 C CA . ALA A 1 86 ? -1.575 -3.079 -11.883 1.00 90.94 86 ALA A CA 1
ATOM 683 C C . ALA A 1 86 ? -1.620 -3.071 -10.348 1.00 90.94 86 ALA A C 1
ATOM 685 O O . ALA A 1 86 ? -2.592 -2.585 -9.779 1.00 90.94 86 ALA A O 1
ATOM 686 N N . ALA A 1 87 ? -0.554 -3.531 -9.685 1.00 89.31 87 ALA A N 1
ATOM 687 C CA . ALA A 1 87 ? -0.454 -3.503 -8.226 1.00 89.31 87 ALA A CA 1
ATOM 688 C C . ALA A 1 87 ? -0.495 -2.069 -7.671 1.00 89.31 87 ALA A C 1
ATOM 690 O O . ALA A 1 87 ? -1.280 -1.787 -6.773 1.00 89.31 87 ALA A O 1
ATOM 691 N N . ILE A 1 88 ? 0.280 -1.148 -8.256 1.00 90.12 88 ILE A N 1
ATOM 692 C CA . ILE A 1 88 ? 0.273 0.268 -7.851 1.00 90.12 88 ILE A CA 1
ATOM 693 C C . ILE A 1 88 ? -1.094 0.912 -8.127 1.00 90.12 88 ILE A C 1
ATOM 695 O O . ILE A 1 88 ? -1.585 1.687 -7.313 1.00 90.12 88 ILE A O 1
ATOM 699 N N . ALA A 1 89 ? -1.735 0.597 -9.258 1.00 92.50 89 ALA A N 1
ATOM 700 C CA . ALA A 1 89 ? -3.067 1.115 -9.570 1.00 92.50 89 ALA A CA 1
ATOM 701 C C . ALA A 1 89 ? -4.127 0.625 -8.570 1.00 92.50 89 ALA A C 1
ATOM 703 O O . ALA A 1 89 ? -4.982 1.408 -8.160 1.00 92.50 89 ALA A O 1
ATOM 704 N N . LEU A 1 90 ? -4.049 -0.641 -8.151 1.00 90.50 90 LEU A N 1
ATOM 705 C CA . LEU A 1 90 ? -4.911 -1.193 -7.108 1.00 90.50 90 LEU A CA 1
ATOM 706 C C . LEU A 1 90 ? -4.671 -0.497 -5.762 1.00 90.50 90 LEU A C 1
ATOM 708 O O . LEU A 1 90 ? -5.630 -0.090 -5.117 1.00 90.50 90 LEU A O 1
ATOM 712 N N . GLU A 1 91 ? -3.410 -0.298 -5.373 1.00 89.31 91 GLU A N 1
ATOM 713 C CA . GLU A 1 91 ? -3.039 0.403 -4.136 1.00 89.31 91 GLU A CA 1
ATOM 714 C C . GLU A 1 91 ? -3.579 1.842 -4.111 1.00 89.31 91 GLU A C 1
ATOM 716 O O . GLU A 1 91 ? -4.176 2.266 -3.121 1.00 89.31 91 GLU A O 1
ATOM 721 N N . LEU A 1 92 ? -3.468 2.568 -5.230 1.00 90.81 92 LEU A N 1
ATOM 722 C CA . LEU A 1 92 ? -4.071 3.894 -5.392 1.00 90.81 92 LEU A CA 1
ATOM 723 C C . LEU A 1 92 ? -5.601 3.853 -5.296 1.00 90.81 92 LEU A C 1
ATOM 725 O O . LEU A 1 92 ? -6.192 4.748 -4.696 1.00 90.81 92 LEU A O 1
ATOM 729 N N . GLY A 1 93 ? -6.237 2.824 -5.862 1.00 91.69 93 GLY A N 1
ATOM 730 C CA . GLY A 1 93 ? -7.678 2.604 -5.746 1.00 91.69 93 GLY A CA 1
ATOM 731 C C . GLY A 1 93 ? -8.116 2.416 -4.294 1.00 91.69 93 GLY A C 1
ATOM 732 O O . GLY A 1 93 ? -9.044 3.088 -3.847 1.00 91.69 93 GLY A O 1
ATOM 733 N N . CYS A 1 94 ? -7.408 1.577 -3.533 1.00 88.31 94 CYS A N 1
ATOM 734 C CA . CYS A 1 94 ? -7.671 1.370 -2.108 1.00 88.31 94 CYS A CA 1
ATOM 735 C C . CYS A 1 94 ? -7.454 2.653 -1.294 1.00 88.31 94 CYS A C 1
ATOM 737 O O . CYS A 1 94 ? -8.282 2.995 -0.452 1.00 88.31 94 CYS A O 1
ATOM 739 N N . ALA A 1 95 ? -6.375 3.395 -1.565 1.00 87.69 95 ALA A N 1
ATOM 740 C CA . ALA A 1 95 ? -6.107 4.673 -0.909 1.00 87.69 95 ALA A CA 1
ATOM 741 C C . ALA A 1 95 ? -7.200 5.714 -1.206 1.00 87.69 95 ALA A C 1
ATOM 743 O O . ALA A 1 95 ? -7.653 6.408 -0.297 1.00 87.69 95 ALA A O 1
ATOM 744 N N . ALA A 1 96 ? -7.665 5.799 -2.456 1.00 89.25 96 ALA A N 1
ATOM 745 C CA . ALA A 1 96 ? -8.750 6.693 -2.847 1.00 89.25 96 ALA A CA 1
ATOM 746 C C . ALA A 1 96 ? -10.085 6.299 -2.196 1.00 89.25 96 ALA A C 1
ATOM 748 O O . ALA A 1 96 ? -10.800 7.173 -1.707 1.00 89.25 96 ALA A O 1
ATOM 749 N N . ALA A 1 97 ? -10.401 5.001 -2.144 1.00 86.88 97 ALA A N 1
ATOM 750 C CA . ALA A 1 97 ? -11.590 4.495 -1.462 1.00 86.88 97 ALA A CA 1
ATOM 751 C C . ALA A 1 97 ? -11.556 4.824 0.037 1.00 86.88 97 ALA A C 1
ATOM 753 O O . ALA A 1 97 ? -12.531 5.353 0.570 1.00 86.88 97 ALA A O 1
ATOM 754 N N . LEU A 1 98 ? -10.415 4.606 0.701 1.00 84.69 98 LEU A N 1
ATOM 755 C CA . LEU A 1 98 ? -10.244 4.957 2.110 1.00 84.69 98 LEU A CA 1
ATOM 756 C C . LEU A 1 98 ? -10.377 6.468 2.338 1.00 84.69 98 LEU A C 1
ATOM 758 O O . LEU A 1 98 ? -11.075 6.892 3.256 1.00 84.69 98 LEU A O 1
ATOM 762 N N . ALA A 1 99 ? -9.753 7.290 1.492 1.00 86.25 99 ALA A N 1
ATOM 763 C CA . ALA A 1 99 ? -9.850 8.746 1.579 1.00 86.25 99 ALA A CA 1
ATOM 764 C C . ALA A 1 99 ? -11.286 9.247 1.363 1.00 86.25 99 ALA A C 1
ATOM 766 O O . ALA A 1 99 ? -11.707 10.209 2.004 1.00 86.25 99 ALA A O 1
ATOM 767 N N . TRP A 1 100 ? -12.048 8.597 0.480 1.00 86.19 100 TRP A N 1
ATOM 768 C CA . TRP A 1 100 ? -13.464 8.891 0.282 1.00 86.19 100 TRP A CA 1
ATOM 769 C C . TRP A 1 100 ? -14.283 8.546 1.527 1.00 86.19 100 TRP A C 1
ATOM 771 O O . TRP A 1 100 ? -14.967 9.415 2.057 1.00 86.19 100 TRP A O 1
ATOM 781 N N . LEU A 1 101 ? -14.144 7.317 2.038 1.00 81.50 101 LEU A N 1
ATOM 782 C CA . LEU A 1 101 ? -14.846 6.848 3.239 1.00 81.50 101 LEU A CA 1
ATOM 783 C C . LEU A 1 101 ? -14.519 7.686 4.480 1.00 81.50 101 LEU A C 1
ATOM 785 O O . LEU A 1 101 ? -15.397 7.919 5.308 1.00 81.50 101 LEU A O 1
ATOM 789 N N . THR A 1 102 ? -13.270 8.147 4.587 1.00 80.75 102 THR A N 1
ATOM 790 C CA . THR A 1 102 ? -12.817 9.039 5.662 1.00 80.75 102 THR A CA 1
ATOM 791 C C . THR A 1 102 ? -13.471 10.411 5.565 1.00 80.75 102 THR A C 1
ATOM 793 O O . THR A 1 102 ? -13.896 10.947 6.577 1.00 80.75 102 THR A O 1
ATOM 796 N N . GLN A 1 103 ? -13.592 10.981 4.364 1.00 83.31 103 GLN A N 1
ATOM 797 C CA . GLN A 1 103 ? -14.223 12.293 4.184 1.00 83.31 103 GLN A CA 1
ATOM 798 C C . GLN A 1 103 ? -15.740 12.271 4.389 1.00 83.31 103 GLN A C 1
ATOM 800 O O . GLN A 1 103 ? -16.317 13.309 4.698 1.00 83.31 103 GLN A O 1
ATOM 805 N N . THR A 1 104 ? -16.396 11.126 4.196 1.00 80.81 104 THR A N 1
ATOM 806 C CA . THR A 1 104 ? -17.843 10.986 4.404 1.00 80.81 104 THR A CA 1
ATOM 807 C C . THR A 1 104 ? -18.224 10.604 5.836 1.00 80.81 104 THR A C 1
ATOM 809 O O . THR A 1 104 ? -19.408 10.391 6.082 1.00 80.81 104 THR A O 1
ATOM 812 N N . ASP A 1 105 ? -17.261 10.483 6.763 1.00 68.19 105 ASP A N 1
ATOM 813 C CA . ASP A 1 105 ? -17.452 10.019 8.153 1.00 68.19 105 ASP A CA 1
ATOM 814 C C . ASP A 1 105 ? -18.202 8.672 8.270 1.00 68.19 105 ASP A C 1
ATOM 816 O O . ASP A 1 105 ? -18.734 8.304 9.315 1.00 68.19 105 ASP A O 1
ATOM 820 N N . THR A 1 106 ? -18.232 7.884 7.191 1.00 65.06 106 THR A N 1
ATOM 821 C CA . THR A 1 106 ? -18.889 6.568 7.136 1.00 65.06 106 THR A CA 1
ATOM 822 C C . THR A 1 106 ? -17.904 5.425 7.371 1.00 65.06 106 THR A C 1
ATOM 824 O O . THR A 1 106 ? -18.180 4.286 6.980 1.00 65.06 106 THR A O 1
ATOM 827 N N . ILE A 1 107 ? -16.733 5.702 7.958 1.00 63.66 107 ILE A N 1
ATOM 828 C CA . ILE A 1 107 ? -15.770 4.648 8.281 1.00 63.66 107 ILE A CA 1
ATOM 829 C C . ILE A 1 107 ? -16.415 3.733 9.319 1.00 63.66 107 ILE A C 1
ATOM 831 O O . ILE A 1 107 ? -16.612 4.088 10.476 1.00 63.66 107 ILE A O 1
ATOM 835 N N . THR A 1 108 ? -16.737 2.523 8.886 1.00 63.94 108 THR A N 1
ATOM 836 C CA . THR A 1 108 ? -17.261 1.465 9.741 1.00 63.94 108 THR A CA 1
ATOM 837 C C . THR A 1 108 ? -16.286 0.296 9.700 1.00 63.94 108 THR A C 1
ATOM 839 O O . THR A 1 108 ? -15.656 0.052 8.672 1.00 63.94 108 THR A O 1
ATOM 842 N N . LEU A 1 109 ? -16.150 -0.440 10.809 1.00 59.84 109 LEU A N 1
ATOM 843 C CA . LEU A 1 109 ? -15.236 -1.589 10.902 1.00 59.84 109 LEU A CA 1
ATOM 844 C C . LEU A 1 109 ? -15.347 -2.561 9.705 1.00 59.84 109 LEU A C 1
ATOM 846 O O . LEU A 1 109 ? -14.305 -2.936 9.175 1.00 59.84 109 LEU A O 1
ATOM 850 N N . PRO A 1 110 ? -16.545 -2.920 9.192 1.00 64.19 110 PRO A N 1
ATOM 851 C CA . PRO A 1 110 ? -16.655 -3.783 8.016 1.00 64.19 110 PRO A CA 1
ATOM 852 C C . PRO A 1 110 ? -16.008 -3.202 6.752 1.00 64.19 110 PRO A C 1
ATOM 854 O O . PRO A 1 110 ? -15.431 -3.963 5.988 1.00 64.19 110 PRO A O 1
ATOM 857 N N . ALA A 1 111 ? -16.053 -1.880 6.552 1.00 61.81 111 ALA A N 1
ATOM 858 C CA . ALA A 1 111 ? -15.451 -1.208 5.397 1.00 61.81 111 ALA A CA 1
ATOM 859 C C . ALA A 1 111 ? -13.915 -1.100 5.483 1.00 61.81 111 ALA A C 1
ATOM 861 O O . ALA A 1 111 ? -13.261 -0.810 4.488 1.00 61.81 111 ALA A O 1
ATOM 862 N N . LEU A 1 112 ? -13.328 -1.315 6.668 1.00 61.06 112 LEU A N 1
ATOM 863 C CA . LEU A 1 112 ? -11.874 -1.433 6.846 1.00 61.06 112 LEU A CA 1
ATOM 864 C C . LEU A 1 112 ? -11.383 -2.877 6.661 1.00 61.06 112 LEU A C 1
ATOM 866 O O . LEU A 1 112 ? -10.213 -3.092 6.350 1.00 61.06 112 LEU A O 1
ATOM 870 N N . PHE A 1 113 ? -12.264 -3.862 6.858 1.00 59.66 113 PHE A N 1
ATOM 871 C CA . PHE A 1 113 ? -11.961 -5.286 6.692 1.00 59.66 113 PHE A CA 1
ATOM 872 C C . PHE A 1 113 ? -12.341 -5.850 5.312 1.00 59.66 113 PHE A C 1
ATOM 874 O O . PHE A 1 113 ? -11.969 -6.991 5.024 1.00 59.66 113 PHE A O 1
ATOM 881 N N . GLY A 1 114 ? -13.069 -5.091 4.485 1.00 50.34 114 GLY A N 1
ATOM 882 C CA . GLY A 1 114 ? -13.570 -5.501 3.169 1.00 50.34 114 GLY A CA 1
ATOM 883 C C . GLY A 1 114 ? -13.483 -4.396 2.132 1.00 50.34 114 GLY A C 1
ATOM 884 O O . GLY A 1 114 ? -14.159 -3.366 2.335 1.00 50.34 114 GLY A O 1
#

Sequence (114 aa):
MAAHPFSIHNYRAYWIARLASTLAGLSMVVVIGWQVYDIARETMGIREAAMQLGFVGLVQFLPLLALTLVTGWVADRLDRRWIVRAAIALELGCAAALAWLTQTDTITLPALFG

Secondary structure (DSSP, 8-state):
-PPPGGGSHHHHHH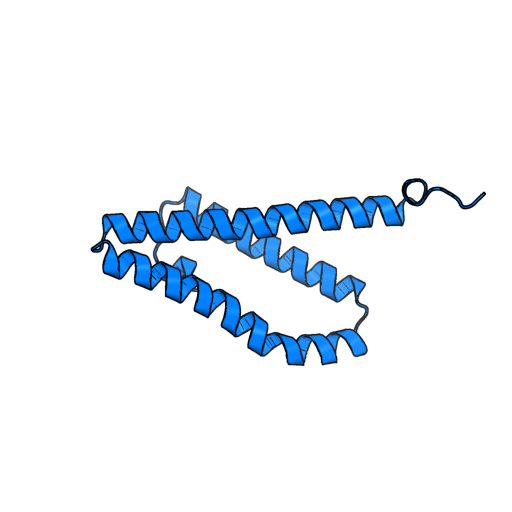HHHHHHHHHHHHHHHHHHHHHHHHHHHHHS-HHHHHHHHHHHHHHHHHHHHHHHHHHHHHHHHS-HHHHHHHHHHHHHHHHHHHHHHHHTT---HHHHH-

pLDDT: mean 84.51, std 9.06, range [50.34, 96.25]

Foldseek 3Di:
DDDDQVVDPVSVVVVVVVVVVVVLVVVVLVVLLVVLLVVCVVPHDPVVSVVLSVVLVVLVVPCVVVCVVVCVVCPVVDDVVVVVVVVVVVSVVLVVQVVVCVVVVVDDSVSSSD

Radius of gyration: 18.28 Å; chains: 1; bounding box: 53×31×44 Å